Protein AF-C9JGM0-F1 (afdb_monomer)

Mean predicted aligned error: 10.34 Å

Organism: Homo sapiens (NCBI:txid9606)

Foldseek 3Di:
DDDDDDDPDPPPVPPPPPPPDDDDPQFDWFWKDFPPDDDIFIWTARPDQGFTQTLCVQPVVADRFLVSLVVVPPVNVVSSVVSVVVPDDGHHPVRIDTDDSGNDDPDDDDDALPDVVSCVVVVHDRD

Radius of gyration: 22.27 Å; Cα contacts (8 Å, |Δi|>4): 145; chains: 1; bounding box: 82×29×50 Å

Solvent-accessible surface area (backbone atoms only — not comparable to full-atom values): 8202 Å² total; per-residue (Å²): 134,87,87,84,88,89,89,82,80,79,81,73,83,73,66,70,81,72,68,87,75,71,78,60,91,69,67,41,80,41,26,31,37,34,93,93,48,89,62,60,37,37,26,35,35,61,54,94,88,36,28,32,36,52,45,42,77,77,38,73,86,54,59,62,45,53,64,63,36,57,74,54,40,67,68,48,50,51,50,52,53,51,50,64,74,64,70,57,80,58,45,54,51,91,59,46,47,78,49,62,68,60,86,77,70,91,77,86,88,81,83,77,72,84,42,71,65,56,17,58,75,70,73,44,82,78,132

Sequence (127 aa):
MLVSGRRRLLTVLLQAQKWPFQPSRDMRLVQFRAPHLVGPHLGLETGNGGGVINLNAFDPTLPKTMTQFLEQGEATLSVARRALAAQLPVLPRSEVTFLAPVTRPDKVVCVGMNYVDHCKEQNVPVP

pLDDT: mean 83.81, std 18.61, range [36.66, 97.38]

Structure (mmCIF, N/CA/C/O backbone):
data_AF-C9JGM0-F1
#
_entry.id   AF-C9JGM0-F1
#
loop_
_atom_site.group_PDB
_atom_site.id
_atom_site.type_symbol
_atom_site.label_atom_id
_atom_site.label_alt_id
_atom_site.label_comp_id
_atom_site.label_asym_id
_atom_site.label_entity_id
_atom_site.label_seq_id
_atom_site.pdbx_PDB_ins_code
_atom_site.Cartn_x
_atom_site.Cartn_y
_atom_site.Cartn_z
_atom_site.occupancy
_atom_site.B_iso_or_equiv
_atom_site.auth_seq_id
_atom_site.auth_comp_id
_atom_site.auth_asym_id
_atom_site.auth_atom_id
_atom_site.pdbx_PDB_model_num
ATOM 1 N N . MET A 1 1 ? 66.518 12.379 -0.797 1.00 36.84 1 MET A N 1
ATOM 2 C CA . MET A 1 1 ? 65.502 13.435 -0.590 1.00 36.84 1 MET A CA 1
ATOM 3 C C . MET A 1 1 ? 64.434 13.243 -1.666 1.00 36.84 1 MET A C 1
ATOM 5 O O . MET A 1 1 ? 64.735 13.442 -2.829 1.00 36.84 1 MET A O 1
ATOM 9 N N . LEU A 1 2 ? 63.393 12.446 -1.397 1.00 41.28 2 LEU A N 1
ATOM 10 C CA . LEU A 1 2 ? 62.046 12.905 -0.998 1.00 41.28 2 LEU A CA 1
ATOM 11 C C . LEU A 1 2 ? 61.466 13.937 -1.974 1.00 41.28 2 LEU A C 1
ATOM 13 O O . LEU A 1 2 ? 61.857 15.086 -1.876 1.00 41.28 2 LEU A O 1
ATOM 17 N N . VAL A 1 3 ? 60.529 13.527 -2.844 1.00 38.88 3 VAL A N 1
ATOM 18 C CA . VAL A 1 3 ? 59.109 13.943 -2.786 1.00 38.88 3 VAL A CA 1
ATOM 19 C C . VAL A 1 3 ? 58.258 12.873 -3.494 1.00 38.88 3 VAL A C 1
ATOM 21 O O . VAL A 1 3 ? 58.007 12.918 -4.694 1.00 38.88 3 VAL A O 1
ATOM 24 N N . SER A 1 4 ? 57.816 11.883 -2.719 1.00 49.75 4 SER A N 1
ATOM 25 C CA . SER A 1 4 ? 56.610 11.104 -3.004 1.00 49.75 4 SER A CA 1
ATOM 26 C C . SER A 1 4 ? 55.452 11.828 -2.328 1.00 49.75 4 SER A C 1
ATOM 28 O O . SER A 1 4 ? 55.548 12.147 -1.145 1.00 49.75 4 SER A O 1
ATOM 30 N N . GLY A 1 5 ? 54.369 12.094 -3.055 1.00 51.22 5 GLY A N 1
ATOM 31 C CA . GLY A 1 5 ? 53.124 12.550 -2.442 1.00 51.22 5 GLY A CA 1
ATOM 32 C C . GLY A 1 5 ? 52.427 13.655 -3.214 1.00 51.22 5 GLY A C 1
ATOM 33 O O . GLY A 1 5 ? 52.752 14.821 -3.040 1.00 51.22 5 GLY A O 1
ATOM 34 N N . ARG A 1 6 ? 51.433 13.267 -4.024 1.00 51.53 6 ARG A N 1
ATOM 35 C CA . ARG A 1 6 ? 50.158 13.987 -4.255 1.00 51.53 6 ARG A CA 1
ATOM 36 C C . ARG A 1 6 ? 49.337 13.295 -5.352 1.00 51.53 6 ARG A C 1
ATOM 38 O O . ARG A 1 6 ? 49.007 13.876 -6.373 1.00 51.53 6 ARG A O 1
ATOM 45 N N . ARG A 1 7 ? 48.990 12.022 -5.143 1.00 47.06 7 ARG A N 1
ATOM 46 C CA . ARG A 1 7 ? 47.902 11.347 -5.885 1.00 47.06 7 ARG A CA 1
ATOM 47 C C . ARG A 1 7 ? 47.087 10.435 -4.959 1.00 47.06 7 ARG A C 1
ATOM 49 O O . ARG A 1 7 ? 46.824 9.285 -5.275 1.00 47.06 7 ARG A O 1
ATOM 56 N N . ARG A 1 8 ? 46.735 10.935 -3.770 1.00 48.09 8 ARG A N 1
ATOM 57 C CA . ARG A 1 8 ? 45.857 10.247 -2.800 1.00 48.09 8 ARG A CA 1
ATOM 58 C C . ARG A 1 8 ? 44.811 11.190 -2.192 1.00 48.09 8 ARG A C 1
ATOM 60 O O . ARG A 1 8 ? 44.553 11.131 -1.000 1.00 48.09 8 ARG A O 1
ATOM 67 N N . LEU A 1 9 ? 44.242 12.100 -2.984 1.00 44.62 9 LEU A N 1
ATOM 68 C CA . LEU A 1 9 ? 43.214 13.030 -2.483 1.00 44.62 9 LEU A CA 1
ATOM 69 C C . LEU A 1 9 ? 41.911 13.054 -3.292 1.00 44.62 9 LEU A C 1
ATOM 71 O O . LEU A 1 9 ? 40.993 13.760 -2.906 1.00 44.62 9 LEU A O 1
ATOM 75 N N . LEU A 1 10 ? 41.775 12.248 -4.352 1.00 37.34 10 LEU A N 1
ATOM 76 C CA . LEU A 1 10 ? 40.528 12.173 -5.132 1.00 37.34 10 LEU A CA 1
ATOM 77 C C . LEU A 1 10 ? 39.781 10.836 -5.036 1.00 37.34 10 LEU A C 1
ATOM 79 O O . LEU A 1 10 ? 38.705 10.699 -5.604 1.00 37.34 10 LEU A O 1
ATOM 83 N N . THR A 1 11 ? 40.282 9.870 -4.266 1.00 36.66 11 THR A N 1
ATOM 84 C CA . THR A 1 11 ? 39.627 8.558 -4.086 1.00 36.66 11 THR A CA 1
ATOM 85 C C . THR A 1 11 ? 38.730 8.499 -2.837 1.00 36.66 11 THR A C 1
ATOM 87 O O . THR A 1 11 ? 38.395 7.416 -2.373 1.00 36.66 11 THR A O 1
ATOM 90 N N . VAL A 1 12 ? 38.363 9.647 -2.253 1.00 39.50 12 VAL A N 1
ATOM 91 C CA . VAL A 1 12 ? 37.550 9.714 -1.015 1.00 39.50 12 VAL A CA 1
ATOM 92 C C . VAL A 1 12 ? 36.087 10.100 -1.291 1.00 39.50 12 VAL A C 1
ATOM 94 O O . VAL A 1 12 ? 35.225 9.858 -0.457 1.00 39.50 12 VAL A O 1
ATOM 97 N N . LEU A 1 13 ? 35.759 10.606 -2.484 1.00 41.47 13 LEU A N 1
ATOM 98 C CA . LEU A 1 13 ? 34.404 11.083 -2.822 1.00 41.47 13 LEU A CA 1
ATOM 99 C C . LEU A 1 13 ? 33.523 10.075 -3.583 1.00 41.47 13 LEU A C 1
ATOM 101 O O . LEU A 1 13 ? 32.381 10.383 -3.898 1.00 41.47 13 LEU A O 1
ATOM 105 N N . LEU A 1 14 ? 34.025 8.867 -3.850 1.00 43.81 14 LEU A N 1
ATOM 106 C CA . LEU A 1 14 ? 33.286 7.789 -4.528 1.00 43.81 14 LEU A CA 1
ATOM 107 C C . LEU A 1 14 ? 33.179 6.518 -3.676 1.00 43.81 14 LEU A C 1
ATOM 109 O O . LEU A 1 14 ? 32.885 5.439 -4.189 1.00 43.81 14 LEU A O 1
ATOM 113 N N . GLN A 1 15 ? 33.387 6.623 -2.360 1.00 47.59 15 GLN A N 1
ATOM 114 C CA . GLN A 1 15 ? 32.816 5.623 -1.467 1.00 47.59 15 GLN A CA 1
ATOM 115 C C . GLN A 1 15 ? 31.310 5.812 -1.532 1.00 47.59 15 GLN A C 1
ATOM 117 O O . GLN A 1 15 ? 30.772 6.743 -0.937 1.00 47.59 15 GLN A O 1
ATOM 122 N N . ALA A 1 16 ? 30.679 4.959 -2.344 1.00 51.59 16 ALA A N 1
ATOM 123 C CA . ALA A 1 16 ? 29.247 4.760 -2.423 1.00 51.59 16 ALA A CA 1
ATOM 124 C C . ALA A 1 16 ? 28.626 5.101 -1.072 1.00 51.59 16 ALA A C 1
ATOM 126 O O . ALA A 1 16 ? 28.958 4.459 -0.069 1.00 51.59 16 ALA A O 1
ATOM 127 N N . GLN A 1 17 ? 27.780 6.134 -1.047 1.00 48.19 17 GLN A N 1
ATOM 128 C CA . GLN A 1 17 ? 26.852 6.342 0.050 1.00 48.19 17 GLN A CA 1
ATOM 129 C C . GLN A 1 17 ? 26.123 5.013 0.215 1.00 48.19 17 GLN A C 1
ATOM 131 O O . GLN A 1 17 ? 25.216 4.683 -0.546 1.00 48.19 17 GLN A O 1
ATOM 136 N N . LYS A 1 18 ? 26.590 4.189 1.155 1.00 48.84 18 LYS A N 1
ATOM 137 C CA . LYS A 1 18 ? 25.861 3.014 1.588 1.00 48.84 18 LYS A CA 1
ATOM 138 C C . LYS A 1 18 ? 24.601 3.603 2.175 1.00 48.84 18 LYS A C 1
ATOM 140 O O . LYS A 1 18 ? 24.655 4.202 3.247 1.00 48.84 18 LYS A O 1
ATOM 145 N N . TRP A 1 19 ? 23.507 3.525 1.425 1.00 48.09 19 TRP A N 1
ATOM 146 C CA . TRP A 1 19 ? 22.202 3.867 1.951 1.00 48.09 19 TRP A CA 1
ATOM 147 C C . TRP A 1 19 ? 22.051 3.053 3.242 1.00 48.09 19 TRP A C 1
ATOM 149 O O . TRP A 1 19 ? 22.088 1.823 3.174 1.00 48.09 19 TRP A O 1
ATOM 159 N N . PRO A 1 20 ? 21.911 3.688 4.418 1.00 54.25 20 PRO A N 1
ATOM 160 C CA . PRO A 1 20 ? 21.703 2.967 5.677 1.00 54.25 20 PRO A CA 1
ATOM 161 C C . PRO A 1 20 ? 20.348 2.239 5.698 1.00 54.25 20 PRO A C 1
ATOM 163 O O . PRO A 1 20 ? 20.007 1.551 6.654 1.00 54.25 20 PRO A O 1
ATOM 166 N N . PHE A 1 21 ? 19.562 2.393 4.634 1.00 54.00 21 PHE A N 1
ATOM 167 C CA . PHE A 1 21 ? 18.283 1.758 4.434 1.00 54.00 21 PHE A CA 1
ATOM 168 C C . PHE A 1 21 ? 18.468 0.313 3.958 1.00 54.00 21 PHE A C 1
ATOM 170 O O . PHE A 1 21 ? 18.484 0.024 2.763 1.00 54.00 21 PHE A O 1
ATOM 177 N N . GLN A 1 22 ? 18.585 -0.612 4.909 1.00 53.38 22 GLN A N 1
ATOM 178 C CA . GLN A 1 22 ? 18.169 -1.989 4.670 1.00 53.38 22 GLN A CA 1
ATOM 179 C C . GLN A 1 22 ? 16.664 -2.066 4.944 1.00 53.38 22 GLN A C 1
ATOM 181 O O . GLN A 1 22 ? 16.266 -1.992 6.109 1.00 53.38 22 GLN A O 1
ATOM 186 N N . PRO A 1 23 ? 15.802 -2.196 3.917 1.00 54.19 23 PRO A N 1
ATOM 187 C CA . PRO A 1 23 ? 14.409 -2.513 4.172 1.00 54.19 23 PRO A CA 1
ATOM 188 C C . PRO A 1 23 ? 14.371 -3.848 4.919 1.00 54.19 23 PRO A C 1
ATOM 190 O O . PRO A 1 23 ? 14.920 -4.849 4.448 1.00 54.19 23 PRO A O 1
ATOM 193 N N . SER A 1 24 ? 13.761 -3.859 6.106 1.00 60.19 24 SER A N 1
ATOM 194 C CA . SER A 1 24 ? 13.422 -5.114 6.771 1.00 60.19 24 SER A CA 1
ATOM 195 C C . SER A 1 24 ? 12.593 -5.930 5.782 1.00 60.19 24 SER A C 1
ATOM 197 O O . SER A 1 24 ? 11.577 -5.453 5.272 1.00 60.19 24 SER A O 1
ATOM 199 N N . ARG A 1 25 ? 13.032 -7.160 5.495 1.00 66.56 25 ARG A N 1
ATOM 200 C CA . ARG A 1 25 ? 12.272 -8.103 4.656 1.00 66.56 25 ARG A CA 1
ATOM 201 C C . ARG A 1 25 ? 10.920 -8.473 5.279 1.00 66.56 25 ARG A C 1
ATOM 203 O O . ARG A 1 25 ? 10.074 -9.044 4.594 1.00 66.56 25 ARG A O 1
ATOM 210 N N . ASP A 1 26 ? 10.721 -8.103 6.539 1.00 73.00 26 ASP A N 1
ATOM 211 C CA . ASP A 1 26 ? 9.541 -8.393 7.344 1.00 73.00 26 ASP A CA 1
ATOM 212 C C . ASP A 1 26 ? 8.491 -7.273 7.255 1.00 73.00 26 ASP A C 1
ATOM 214 O O . ASP A 1 26 ? 7.368 -7.442 7.724 1.00 73.00 26 ASP A O 1
ATOM 218 N N . MET A 1 27 ? 8.817 -6.133 6.628 1.00 84.25 27 MET A N 1
ATOM 219 C CA . MET A 1 27 ? 7.889 -5.014 6.452 1.00 84.25 27 MET A CA 1
ATOM 220 C C . MET A 1 27 ? 7.242 -5.017 5.070 1.00 84.25 27 MET A C 1
ATOM 222 O O . MET A 1 27 ? 7.861 -4.654 4.069 1.00 84.25 27 MET A O 1
ATOM 226 N N . ARG A 1 28 ? 5.949 -5.343 5.028 1.00 91.50 28 ARG A N 1
ATOM 227 C CA . ARG A 1 28 ? 5.131 -5.292 3.811 1.00 91.50 28 ARG A CA 1
ATOM 228 C C . ARG A 1 28 ? 4.003 -4.291 3.958 1.00 91.50 28 ARG A C 1
ATOM 230 O O . ARG A 1 28 ? 2.981 -4.590 4.567 1.00 91.50 28 ARG A O 1
ATOM 237 N N . LEU A 1 29 ? 4.206 -3.100 3.405 1.00 94.75 29 LEU A N 1
ATOM 238 C CA . LEU A 1 29 ? 3.195 -2.047 3.389 1.00 94.75 29 LEU A CA 1
ATOM 239 C C . LEU A 1 29 ? 2.037 -2.434 2.472 1.00 94.75 29 LEU A C 1
ATOM 241 O O . LEU A 1 29 ? 2.240 -2.840 1.329 1.00 94.75 29 LEU A O 1
ATOM 245 N N . VAL A 1 30 ? 0.821 -2.266 2.976 1.00 95.75 30 VAL A N 1
ATOM 246 C CA . VAL A 1 30 ? -0.413 -2.564 2.252 1.00 95.75 30 VAL A CA 1
ATOM 247 C C . VAL A 1 30 ? -1.413 -1.427 2.409 1.00 95.75 30 VAL A C 1
ATOM 249 O O . VAL A 1 30 ? -1.399 -0.689 3.396 1.00 95.75 30 VAL A O 1
ATOM 252 N N . GLN A 1 31 ? -2.315 -1.313 1.439 1.00 96.69 31 GLN A N 1
ATOM 253 C CA . GLN A 1 31 ? -3.538 -0.533 1.566 1.00 96.69 31 GLN A CA 1
ATOM 254 C C . GLN A 1 31 ? -4.722 -1.501 1.547 1.00 96.69 31 GLN A C 1
ATOM 256 O O . GLN A 1 31 ? -4.744 -2.435 0.745 1.00 96.69 31 GLN A O 1
ATOM 261 N N . PHE A 1 32 ? -5.698 -1.310 2.430 1.00 96.56 32 PHE A N 1
ATOM 262 C CA . PHE A 1 32 ? -6.822 -2.234 2.563 1.00 96.56 32 PHE A CA 1
ATOM 263 C C . PHE A 1 32 ? -8.126 -1.529 2.947 1.00 96.56 32 PHE A C 1
ATOM 265 O O . PHE A 1 32 ? -8.141 -0.363 3.350 1.00 96.56 32 PHE A O 1
ATOM 272 N N . ARG A 1 33 ? -9.235 -2.256 2.815 1.00 96.94 33 ARG A N 1
ATOM 273 C CA . ARG A 1 33 ? -10.538 -1.949 3.422 1.00 96.94 33 ARG A CA 1
ATOM 274 C C . ARG A 1 33 ? -10.957 -3.111 4.313 1.00 96.94 33 ARG A C 1
ATOM 276 O O . ARG A 1 33 ? -10.602 -4.248 4.018 1.00 96.94 33 ARG A O 1
ATOM 283 N N . ALA A 1 34 ? -11.739 -2.830 5.347 1.00 96.25 34 ALA A N 1
ATOM 284 C CA . ALA A 1 34 ? -12.389 -3.844 6.172 1.00 96.25 34 ALA A CA 1
ATOM 285 C C . ALA A 1 34 ? -13.846 -3.428 6.438 1.00 96.25 34 ALA A C 1
ATOM 287 O O . ALA A 1 34 ? -14.107 -2.223 6.497 1.00 96.25 34 ALA A O 1
ATOM 288 N N . PRO A 1 35 ? -14.792 -4.370 6.615 1.00 95.31 35 PRO A N 1
ATOM 289 C CA . PRO A 1 35 ? -16.215 -4.054 6.795 1.00 95.31 35 PRO A CA 1
ATOM 290 C C . PRO A 1 35 ? -16.517 -3.085 7.947 1.00 95.31 35 PRO A C 1
ATOM 292 O O . PRO A 1 35 ? -17.447 -2.292 7.861 1.00 95.31 35 PRO A O 1
ATOM 295 N N . HIS A 1 36 ? -15.715 -3.130 9.012 1.00 92.81 36 HIS A N 1
ATOM 296 C CA . HIS A 1 36 ? -15.877 -2.315 10.219 1.00 92.81 36 HIS A CA 1
ATOM 297 C C . HIS A 1 36 ? -15.073 -1.001 10.191 1.00 92.81 36 HIS A C 1
ATOM 299 O O . HIS A 1 36 ? -15.020 -0.291 11.193 1.00 92.81 36 HIS A O 1
ATOM 305 N N . LEU A 1 37 ? -14.422 -0.670 9.068 1.00 94.06 37 LEU A N 1
ATOM 306 C CA . LEU A 1 37 ? -13.603 0.533 8.919 1.00 94.06 37 LEU A CA 1
ATOM 307 C C . LEU A 1 37 ? -14.144 1.433 7.809 1.00 94.06 37 LEU A C 1
ATOM 309 O O . LEU A 1 37 ? -14.472 0.986 6.710 1.00 94.06 37 LEU A O 1
ATOM 313 N N . VAL A 1 38 ? -14.175 2.738 8.073 1.00 93.94 38 VAL A N 1
ATOM 314 C CA . VAL A 1 38 ? -14.622 3.727 7.087 1.00 93.94 38 VAL A CA 1
ATOM 315 C C . VAL A 1 38 ? -13.467 4.101 6.161 1.00 93.94 38 VAL A C 1
ATOM 317 O O . VAL A 1 38 ? -12.500 4.739 6.573 1.00 93.94 38 VAL A O 1
ATOM 320 N N . GLY A 1 39 ? -13.591 3.739 4.885 1.00 93.25 39 GLY A N 1
ATOM 321 C CA . GLY A 1 39 ? -12.625 4.106 3.850 1.00 93.25 39 GLY A CA 1
ATOM 322 C C . GLY A 1 39 ? -11.321 3.293 3.877 1.00 93.25 39 GLY A C 1
ATOM 323 O O . GLY A 1 39 ? -11.186 2.321 4.626 1.00 93.25 39 GLY A O 1
ATOM 324 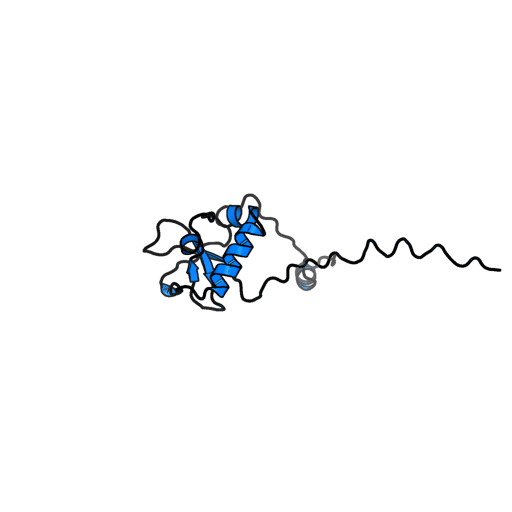N N . PRO A 1 40 ? -10.357 3.643 3.006 1.00 95.31 40 PRO A N 1
ATOM 325 C CA . PRO A 1 40 ? -9.092 2.930 2.918 1.00 95.31 40 PRO A CA 1
ATOM 326 C C . PRO A 1 40 ? -8.202 3.200 4.135 1.00 95.31 40 PRO A C 1
ATOM 328 O O . PRO A 1 40 ? -8.170 4.306 4.674 1.00 95.31 40 PRO A O 1
ATOM 331 N N . HIS A 1 41 ? -7.456 2.175 4.523 1.00 96.62 41 HIS A N 1
ATOM 332 C CA . HIS A 1 41 ? -6.500 2.201 5.621 1.00 96.62 41 HIS A CA 1
ATOM 333 C C . HIS A 1 41 ? -5.137 1.700 5.147 1.00 96.62 41 HIS A C 1
ATOM 335 O O . HIS A 1 41 ? -5.045 0.903 4.208 1.00 96.62 41 HIS A O 1
ATOM 341 N N . LEU A 1 42 ? -4.081 2.180 5.797 1.00 97.38 42 LEU A N 1
ATOM 342 C CA . LEU A 1 42 ? -2.720 1.691 5.625 1.00 97.38 42 LEU A CA 1
ATOM 343 C C . LEU A 1 42 ? -2.430 0.607 6.656 1.00 97.38 42 LEU A C 1
ATOM 345 O O . LEU A 1 42 ? -2.882 0.679 7.802 1.00 97.38 42 LEU A O 1
ATOM 349 N N . GLY A 1 43 ? -1.662 -0.396 6.254 1.00 96.00 43 GLY A N 1
ATOM 350 C CA . GLY A 1 43 ? -1.335 -1.518 7.114 1.00 96.00 43 GLY A CA 1
ATOM 351 C C . GLY A 1 43 ? 0.014 -2.150 6.819 1.00 96.00 43 GLY A C 1
ATOM 352 O O . GLY A 1 43 ? 0.688 -1.799 5.848 1.00 96.00 43 GLY A O 1
ATOM 353 N N . LEU A 1 44 ? 0.375 -3.110 7.666 1.00 95.06 44 LEU A N 1
ATOM 354 C CA . LEU A 1 44 ? 1.495 -4.021 7.451 1.00 95.06 44 LEU A CA 1
ATOM 355 C C . LEU A 1 44 ? 0.996 -5.461 7.401 1.00 95.06 44 LEU A C 1
ATOM 357 O O . LEU A 1 44 ? 0.306 -5.895 8.320 1.00 95.06 44 LEU A O 1
ATOM 361 N N . GLU A 1 45 ? 1.360 -6.198 6.356 1.00 93.31 45 GLU A N 1
ATOM 362 C CA . GL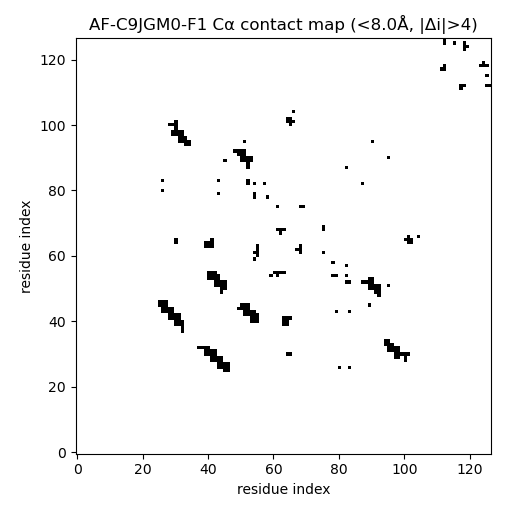U A 1 45 ? 1.116 -7.641 6.283 1.00 93.31 45 GLU A CA 1
ATOM 363 C C . GLU A 1 45 ? 2.134 -8.392 7.158 1.00 93.31 45 GLU A C 1
ATOM 365 O O . GLU A 1 45 ? 3.345 -8.201 7.014 1.00 93.31 45 GLU A O 1
ATOM 370 N N . THR A 1 46 ? 1.658 -9.266 8.051 1.00 87.06 46 THR A N 1
ATOM 371 C CA . THR A 1 46 ? 2.512 -10.083 8.928 1.00 87.06 46 THR A CA 1
ATOM 372 C C . THR A 1 46 ? 3.035 -11.326 8.199 1.00 87.06 46 THR A C 1
ATOM 374 O O . THR A 1 46 ? 2.638 -12.456 8.464 1.00 87.06 46 THR A O 1
ATOM 377 N N . GLY A 1 47 ? 3.947 -11.117 7.248 1.00 81.88 47 GLY A N 1
ATOM 378 C CA . GLY A 1 47 ? 4.554 -12.193 6.457 1.00 81.88 47 GLY A CA 1
ATOM 379 C C . GLY A 1 47 ? 3.642 -12.762 5.359 1.00 81.88 47 GLY A C 1
ATOM 380 O O . GLY A 1 47 ? 2.515 -12.325 5.153 1.00 81.88 47 GLY A O 1
ATOM 381 N N . ASN A 1 48 ? 4.144 -13.746 4.607 1.00 81.19 48 ASN A N 1
ATOM 382 C CA . ASN A 1 48 ? 3.415 -14.337 3.478 1.00 81.19 48 ASN A CA 1
ATOM 383 C C . ASN A 1 48 ? 2.080 -14.951 3.923 1.00 81.19 48 ASN A C 1
ATOM 385 O O . ASN A 1 48 ? 2.070 -15.952 4.633 1.00 81.19 48 ASN A O 1
ATOM 389 N N . GLY A 1 49 ? 0.963 -14.385 3.457 1.00 82.56 49 GLY A N 1
ATOM 390 C CA . GLY A 1 49 ? -0.371 -14.900 3.777 1.00 82.56 49 GLY A CA 1
ATOM 391 C C . GLY A 1 49 ? -0.830 -14.609 5.208 1.00 82.56 49 GLY A C 1
ATOM 392 O O . GLY A 1 49 ? -1.880 -15.107 5.609 1.00 82.56 49 GLY A O 1
ATOM 393 N N . GLY A 1 50 ? -0.080 -13.794 5.956 1.00 89.00 50 GLY A N 1
ATOM 394 C CA . GLY A 1 50 ? -0.467 -13.329 7.279 1.00 89.00 50 GLY A CA 1
ATOM 395 C C . GLY A 1 50 ? -1.641 -12.353 7.253 1.00 89.00 50 GLY A C 1
ATOM 396 O O . GLY A 1 50 ? -2.181 -11.992 6.198 1.00 89.00 50 GLY A O 1
ATOM 397 N N . GLY A 1 51 ? -2.038 -11.934 8.451 1.00 94.12 51 GLY A N 1
ATOM 398 C CA . GLY A 1 51 ? -3.026 -10.878 8.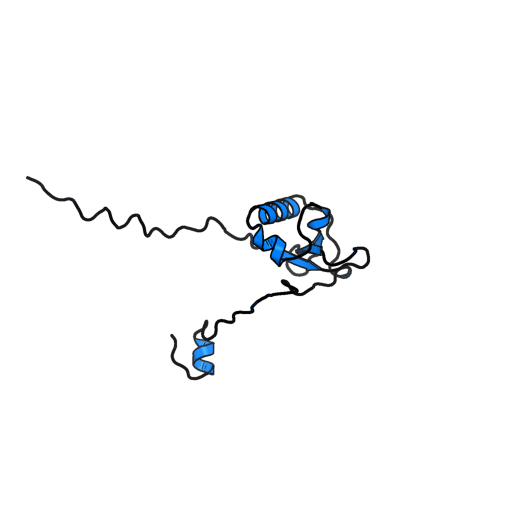629 1.00 94.12 51 GLY A CA 1
ATOM 399 C C . GLY A 1 51 ? -2.409 -9.484 8.493 1.00 94.12 51 GLY A C 1
ATOM 400 O O . GLY A 1 51 ? -1.274 -9.326 8.042 1.00 94.12 51 GLY A O 1
ATOM 401 N N . VAL A 1 52 ? -3.171 -8.458 8.869 1.00 96.06 52 VAL A N 1
ATOM 402 C CA . VAL A 1 52 ? -2.780 -7.056 8.692 1.00 96.06 52 VAL A CA 1
ATOM 403 C C . VAL A 1 52 ? -2.799 -6.285 10.009 1.00 96.06 52 VAL A C 1
ATOM 405 O O . VAL A 1 52 ? -3.815 -6.228 10.697 1.00 96.06 52 VAL A O 1
ATOM 408 N N . ILE A 1 53 ? -1.689 -5.625 10.333 1.00 95.75 53 ILE A N 1
ATOM 409 C CA . ILE A 1 53 ? -1.627 -4.604 11.386 1.00 95.75 53 ILE A CA 1
ATOM 410 C C . ILE A 1 53 ? -2.172 -3.296 10.805 1.00 95.75 53 ILE A C 1
ATOM 412 O O . ILE A 1 53 ? -1.642 -2.802 9.811 1.00 95.75 53 ILE A O 1
ATOM 416 N N . ASN A 1 54 ? -3.207 -2.715 11.416 1.00 96.00 54 ASN A N 1
ATOM 417 C CA . ASN A 1 54 ? -3.782 -1.436 10.984 1.00 96.00 54 ASN A CA 1
ATOM 418 C C . ASN A 1 54 ? -2.942 -0.255 11.500 1.00 96.00 54 ASN A C 1
ATOM 420 O O . ASN A 1 54 ? -3.021 0.110 12.675 1.00 96.00 54 ASN A O 1
ATOM 424 N N . LEU A 1 55 ? -2.167 0.376 10.614 1.00 96.62 55 LEU A N 1
ATOM 425 C CA . LEU A 1 55 ? -1.281 1.482 10.981 1.00 96.62 55 LEU A CA 1
ATOM 426 C C . LEU A 1 55 ? -2.053 2.724 11.420 1.00 96.62 55 LEU A C 1
ATOM 428 O O . LEU A 1 55 ? -1.628 3.395 12.352 1.00 96.62 55 LEU A O 1
ATOM 432 N N . ASN A 1 56 ? -3.197 3.025 10.802 1.00 96.31 56 ASN A N 1
ATOM 433 C CA . ASN A 1 56 ? -3.970 4.203 11.199 1.00 96.31 56 ASN A CA 1
ATOM 434 C C . ASN A 1 56 ? -4.735 4.007 12.518 1.00 96.31 56 ASN A C 1
ATOM 436 O O . ASN A 1 56 ? -5.181 4.991 13.096 1.00 96.31 56 ASN A O 1
ATOM 440 N N . ALA A 1 57 ? -4.932 2.764 12.971 1.00 95.12 57 ALA A N 1
ATOM 441 C CA . ALA A 1 57 ? -5.421 2.498 14.324 1.00 95.12 57 ALA A CA 1
ATOM 442 C C . ALA A 1 57 ? -4.294 2.633 15.359 1.00 95.12 57 ALA A C 1
ATOM 444 O O . ALA A 1 57 ? -4.536 3.117 16.459 1.00 95.12 57 ALA A O 1
ATOM 445 N N . PHE A 1 58 ? -3.068 2.238 14.995 1.00 95.56 58 PHE A N 1
ATOM 446 C CA . PHE A 1 58 ? -1.884 2.427 15.835 1.00 95.56 58 PHE A CA 1
ATOM 447 C C . PHE A 1 58 ? -1.519 3.904 16.011 1.00 95.56 58 PHE A C 1
ATOM 449 O O . PHE A 1 58 ? -1.191 4.333 17.113 1.00 95.56 58 PHE A O 1
ATOM 456 N N . ASP A 1 59 ? -1.580 4.674 14.926 1.00 96.25 59 ASP A N 1
ATOM 457 C CA . ASP A 1 59 ? -1.299 6.103 14.924 1.00 96.25 59 ASP A CA 1
ATOM 458 C C . ASP A 1 59 ? -2.307 6.836 14.016 1.00 96.25 59 ASP A C 1
ATOM 460 O O . ASP A 1 59 ? -2.158 6.856 12.786 1.00 96.25 59 ASP A O 1
ATOM 464 N N . PRO A 1 60 ? -3.357 7.441 14.607 1.00 95.12 60 PRO A N 1
ATOM 465 C CA . PRO A 1 60 ? -4.393 8.155 13.863 1.00 95.12 60 PRO A CA 1
ATOM 466 C C . PRO A 1 60 ? -3.901 9.395 13.111 1.00 95.12 60 PRO A C 1
ATOM 468 O O . PRO A 1 60 ? -4.631 9.900 12.259 1.00 95.12 60 PRO A O 1
ATOM 471 N N . THR A 1 61 ? -2.691 9.888 13.405 1.00 95.38 61 THR A N 1
ATOM 472 C CA . THR A 1 61 ? -2.107 11.047 12.711 1.00 95.38 61 THR A CA 1
ATOM 473 C C . THR A 1 61 ? -1.547 10.685 11.336 1.00 95.38 61 THR A C 1
ATOM 475 O O . THR A 1 61 ? -1.324 11.569 10.507 1.00 95.38 61 THR A O 1
ATOM 478 N N . LEU A 1 62 ? -1.355 9.388 11.062 1.00 96.50 62 LEU A N 1
ATOM 479 C CA . LEU A 1 62 ? -0.849 8.926 9.778 1.00 96.50 62 LEU A CA 1
ATOM 480 C C . LEU A 1 62 ? -1.821 9.232 8.630 1.00 96.50 62 LEU A C 1
ATOM 482 O O . LEU A 1 62 ? -3.040 9.077 8.782 1.00 96.50 62 LEU A O 1
ATOM 486 N N . PRO A 1 63 ? -1.294 9.539 7.431 1.00 95.19 63 PRO A N 1
ATOM 487 C CA . PRO A 1 63 ? -2.108 9.673 6.233 1.00 95.19 63 PRO A CA 1
ATOM 488 C C . PRO A 1 63 ? -2.942 8.423 5.925 1.00 95.19 63 PRO A C 1
ATOM 490 O O . PRO A 1 63 ? -2.592 7.298 6.286 1.00 95.19 63 PRO A O 1
ATOM 493 N N . LYS A 1 64 ? -4.042 8.611 5.191 1.00 91.81 64 LYS A N 1
ATOM 494 C CA . LYS A 1 64 ? -4.934 7.520 4.747 1.00 91.81 64 LYS A CA 1
ATOM 495 C C . LYS A 1 64 ? -4.598 6.988 3.346 1.00 91.81 64 LYS A C 1
ATOM 497 O O . LYS A 1 64 ? -5.213 6.027 2.880 1.00 91.81 64 LYS A O 1
ATOM 502 N N . THR A 1 65 ? -3.638 7.609 2.658 1.00 95.00 65 THR A N 1
ATOM 503 C CA . THR A 1 65 ? -3.214 7.226 1.303 1.00 95.00 65 THR A CA 1
ATOM 504 C C . THR A 1 65 ? -1.735 6.861 1.274 1.00 95.00 65 THR A C 1
ATOM 506 O O . THR A 1 65 ? -0.932 7.452 1.995 1.00 95.00 65 THR A O 1
ATOM 509 N N . MET A 1 66 ? -1.370 5.891 0.429 1.00 96.50 66 MET A N 1
ATOM 510 C CA . MET A 1 66 ? 0.020 5.440 0.328 1.00 96.50 66 MET A CA 1
ATOM 511 C C . MET A 1 66 ? 0.936 6.538 -0.218 1.00 96.50 66 MET A C 1
ATOM 513 O O . MET A 1 66 ? 2.046 6.693 0.271 1.00 96.50 66 MET A O 1
ATOM 517 N N . THR A 1 67 ? 0.467 7.343 -1.177 1.00 95.88 67 THR A N 1
ATOM 518 C CA . THR A 1 67 ? 1.247 8.462 -1.727 1.00 95.88 67 THR A CA 1
ATOM 519 C C . THR A 1 67 ? 1.661 9.441 -0.627 1.00 95.88 67 THR A C 1
ATOM 521 O O . THR A 1 67 ? 2.852 9.641 -0.421 1.00 95.88 67 THR A O 1
ATOM 524 N N . GLN A 1 68 ? 0.704 9.949 0.159 1.00 95.75 68 GLN A N 1
ATOM 525 C CA . GLN A 1 68 ? 0.991 10.869 1.269 1.00 95.75 68 GLN A CA 1
ATOM 526 C C . GLN A 1 68 ? 1.873 10.232 2.348 1.00 95.75 68 GLN A C 1
ATOM 528 O O . GLN A 1 68 ? 2.713 10.898 2.945 1.00 95.75 68 GLN A O 1
ATOM 533 N N . PHE A 1 69 ? 1.684 8.938 2.617 1.00 97.06 69 PHE A N 1
ATOM 534 C CA . PHE A 1 69 ? 2.531 8.209 3.556 1.00 97.06 69 PHE A CA 1
ATOM 535 C C . PHE A 1 69 ? 3.986 8.161 3.078 1.00 97.06 69 PHE A C 1
ATOM 537 O O . PHE A 1 69 ? 4.888 8.427 3.868 1.00 97.06 69 PHE A O 1
ATOM 544 N N . LEU A 1 70 ? 4.216 7.847 1.800 1.00 95.56 70 LEU A N 1
ATOM 545 C CA . LEU A 1 70 ? 5.554 7.758 1.211 1.00 95.56 70 LEU A CA 1
ATOM 546 C C . LEU A 1 70 ? 6.223 9.133 1.069 1.00 95.56 70 LEU A C 1
ATOM 548 O O . LEU A 1 70 ? 7.426 9.236 1.295 1.00 95.56 70 LEU A O 1
ATOM 552 N N . GLU A 1 71 ? 5.461 10.186 0.763 1.00 95.75 71 GLU A N 1
ATOM 553 C CA . GLU A 1 71 ? 5.951 11.574 0.692 1.00 95.75 71 GLU A CA 1
ATOM 554 C C . GLU A 1 71 ? 6.562 12.058 2.015 1.00 95.75 71 GLU A C 1
ATOM 556 O O . GLU A 1 71 ? 7.514 12.835 2.012 1.00 95.75 71 GLU A O 1
ATOM 561 N N . GLN A 1 72 ? 6.054 11.572 3.152 1.00 96.50 72 GLN A N 1
ATOM 562 C CA . GLN A 1 72 ? 6.586 11.893 4.482 1.00 96.50 72 GLN A CA 1
ATOM 563 C C . GLN A 1 72 ? 7.844 11.083 4.853 1.00 96.50 72 GLN A C 1
ATOM 565 O O . GLN A 1 72 ? 8.503 11.378 5.854 1.00 96.50 72 GLN A O 1
ATOM 570 N N . GLY A 1 73 ? 8.201 10.076 4.050 1.00 95.19 73 GLY A N 1
ATOM 571 C CA . GLY A 1 73 ? 9.458 9.341 4.143 1.00 95.19 73 GLY A CA 1
ATOM 572 C C . GLY A 1 73 ? 9.709 8.690 5.505 1.00 95.19 73 GLY A C 1
ATOM 573 O O . GLY A 1 73 ? 8.921 7.891 6.007 1.00 95.19 73 GLY A O 1
ATOM 574 N N . GLU A 1 74 ? 10.857 8.995 6.106 1.00 94.19 74 GLU A N 1
ATOM 575 C CA . GLU A 1 74 ? 11.330 8.302 7.308 1.00 94.19 74 GLU A CA 1
ATOM 576 C C . GLU A 1 74 ? 10.426 8.518 8.534 1.00 94.19 74 GLU A C 1
ATOM 578 O O . GLU A 1 74 ? 10.307 7.622 9.373 1.00 94.19 74 GLU A O 1
ATOM 583 N N . ALA A 1 75 ? 9.729 9.656 8.617 1.00 95.25 75 ALA A N 1
ATOM 584 C CA . ALA A 1 75 ? 8.819 9.946 9.723 1.00 95.25 75 ALA A CA 1
ATOM 585 C C . ALA A 1 75 ? 7.710 8.883 9.831 1.00 95.25 75 ALA A C 1
ATOM 587 O O . ALA A 1 75 ? 7.525 8.281 10.891 1.00 95.25 75 ALA A O 1
ATOM 588 N N . THR A 1 76 ? 7.037 8.575 8.723 1.00 96.19 76 THR A N 1
ATOM 589 C CA . THR A 1 76 ? 5.955 7.580 8.662 1.00 96.19 76 THR A CA 1
ATOM 590 C C . THR A 1 76 ? 6.481 6.146 8.670 1.00 96.19 76 THR A C 1
ATOM 592 O O . THR A 1 76 ? 5.899 5.274 9.322 1.00 96.19 76 THR A O 1
ATOM 595 N N . LEU A 1 77 ? 7.627 5.889 8.031 1.00 94.94 77 LEU A N 1
ATOM 596 C CA . LEU A 1 77 ? 8.274 4.573 8.061 1.00 94.94 77 LEU A CA 1
ATOM 597 C C . LEU A 1 77 ? 8.718 4.172 9.476 1.00 94.94 77 LEU A C 1
ATOM 599 O O . LEU A 1 77 ? 8.627 2.994 9.837 1.00 94.94 77 LEU A O 1
ATOM 603 N N . SER A 1 78 ? 9.144 5.133 10.303 1.00 94.50 78 SER A N 1
ATOM 604 C CA . SER A 1 78 ? 9.483 4.876 11.707 1.00 94.50 78 SER A CA 1
ATOM 605 C C . SER A 1 78 ? 8.264 4.411 12.512 1.00 94.50 78 SER A C 1
ATOM 607 O O . SER A 1 78 ? 8.377 3.507 13.342 1.00 94.50 78 SER A O 1
ATOM 609 N N . VAL A 1 79 ? 7.079 4.963 12.224 1.00 95.00 79 VAL A N 1
ATOM 610 C CA . VAL A 1 79 ? 5.816 4.559 12.854 1.00 95.00 79 VAL A CA 1
ATOM 611 C C . VAL A 1 79 ? 5.461 3.131 12.464 1.00 95.00 79 VAL A C 1
ATOM 613 O O . VAL A 1 79 ? 5.139 2.324 13.333 1.00 95.00 79 VAL A O 1
ATOM 616 N N . ALA A 1 80 ? 5.604 2.786 11.184 1.00 93.69 80 ALA A N 1
ATOM 617 C CA . ALA A 1 80 ? 5.375 1.428 10.707 1.00 93.69 80 ALA A CA 1
ATOM 618 C C . ALA A 1 80 ? 6.311 0.410 11.389 1.00 93.69 80 ALA A C 1
ATOM 620 O O . ALA A 1 80 ? 5.852 -0.635 11.848 1.00 93.69 80 ALA A O 1
ATOM 621 N N . ARG A 1 81 ? 7.603 0.731 11.553 1.00 92.19 81 ARG A N 1
ATOM 622 C CA . ARG A 1 81 ? 8.542 -0.120 12.312 1.00 92.19 81 ARG A CA 1
ATOM 623 C C . ARG A 1 81 ? 8.117 -0.313 13.766 1.00 92.19 81 ARG A C 1
ATOM 625 O O . ARG A 1 81 ? 8.151 -1.436 14.264 1.00 92.19 81 ARG A O 1
ATOM 632 N N . ARG A 1 82 ? 7.691 0.760 14.441 1.00 93.31 82 ARG A N 1
ATOM 633 C CA . ARG A 1 82 ? 7.184 0.679 15.822 1.00 93.31 82 ARG A CA 1
ATOM 634 C C . ARG A 1 82 ? 5.927 -0.185 15.912 1.00 93.31 82 ARG A C 1
ATOM 636 O O . ARG A 1 82 ? 5.833 -0.997 16.825 1.00 93.31 82 ARG A O 1
ATOM 643 N N . ALA A 1 83 ? 5.004 -0.054 14.960 1.00 92.94 83 ALA A N 1
ATOM 644 C CA . ALA A 1 83 ? 3.788 -0.863 14.909 1.00 92.94 83 ALA A CA 1
ATOM 645 C C . ALA A 1 83 ? 4.101 -2.358 14.755 1.00 92.94 83 ALA A C 1
ATOM 647 O O . ALA A 1 83 ? 3.501 -3.186 15.437 1.00 92.94 83 ALA A O 1
ATOM 648 N N . LEU A 1 84 ? 5.072 -2.699 13.899 1.00 89.31 84 LEU A N 1
ATOM 649 C CA . LEU A 1 84 ? 5.522 -4.078 13.711 1.00 89.31 84 LEU A CA 1
ATOM 650 C C . LEU A 1 84 ? 6.130 -4.661 14.996 1.00 89.31 84 LEU A C 1
ATOM 652 O O . LEU A 1 84 ? 5.812 -5.786 15.372 1.00 89.31 84 LEU A O 1
ATOM 656 N N . ALA A 1 85 ? 6.969 -3.887 15.690 1.00 90.31 85 ALA A N 1
ATOM 657 C CA . ALA A 1 85 ? 7.598 -4.311 16.941 1.00 90.31 85 ALA A CA 1
ATOM 658 C C . ALA A 1 85 ? 6.602 -4.447 18.108 1.00 90.31 85 ALA A C 1
ATOM 660 O O . ALA A 1 85 ? 6.823 -5.251 19.009 1.00 90.31 85 ALA A O 1
ATOM 661 N N . ALA A 1 86 ? 5.505 -3.685 18.090 1.00 89.75 86 ALA A N 1
ATOM 662 C CA . ALA A 1 86 ? 4.507 -3.664 19.157 1.00 89.75 86 ALA A CA 1
ATOM 663 C C . ALA A 1 86 ? 3.579 -4.896 19.191 1.00 89.75 86 ALA A C 1
ATOM 665 O O . ALA A 1 86 ? 2.759 -4.986 20.101 1.00 89.75 86 ALA A O 1
ATOM 666 N N . GLN A 1 87 ? 3.685 -5.825 18.226 1.00 75.44 87 GLN A N 1
ATOM 667 C CA . GLN A 1 87 ? 2.876 -7.058 18.159 1.00 75.44 87 GLN A CA 1
ATOM 668 C C . GLN A 1 87 ? 1.366 -6.811 18.337 1.00 75.44 87 GLN A C 1
ATOM 670 O O . GLN A 1 87 ? 0.666 -7.538 19.040 1.00 75.44 87 GLN A O 1
ATOM 675 N N . LEU A 1 88 ? 0.871 -5.744 17.711 1.00 79.25 88 LEU A N 1
ATOM 676 C CA . LEU A 1 88 ? -0.519 -5.308 17.825 1.00 79.25 88 LEU A CA 1
ATOM 677 C C . LEU A 1 88 ? -1.499 -6.384 17.337 1.00 79.25 88 LEU A C 1
ATOM 679 O O . LEU A 1 88 ? -1.125 -7.215 16.505 1.00 79.25 88 LEU A O 1
ATOM 683 N N . PRO A 1 89 ? -2.773 -6.326 17.774 1.00 79.62 89 PRO A N 1
ATOM 684 C CA . PRO A 1 89 ? -3.824 -7.157 17.211 1.00 79.62 89 PRO A CA 1
ATOM 685 C C . PRO A 1 89 ? -3.830 -7.083 15.684 1.00 79.62 89 PRO A C 1
ATOM 687 O O . PRO A 1 89 ? -3.825 -6.003 15.086 1.00 79.62 89 PRO A O 1
ATOM 690 N N . VAL A 1 90 ? -3.819 -8.258 15.066 1.00 91.88 90 VAL A N 1
ATOM 691 C CA . VAL A 1 90 ? -3.729 -8.418 13.621 1.00 91.88 90 VAL A CA 1
ATOM 692 C C . VAL A 1 90 ? -5.126 -8.710 13.090 1.00 91.88 90 VAL A C 1
ATOM 694 O O . VAL A 1 90 ? -5.763 -9.671 13.518 1.00 91.88 90 VAL A O 1
ATOM 697 N N . LEU A 1 91 ? -5.591 -7.902 12.138 1.00 95.31 91 LEU A N 1
ATOM 698 C CA . LEU A 1 91 ? -6.821 -8.188 11.410 1.00 95.31 91 LEU A CA 1
ATOM 699 C C . LEU A 1 91 ? -6.624 -9.464 10.582 1.00 95.31 91 LEU A C 1
ATOM 701 O O . LEU A 1 91 ? -5.647 -9.540 9.822 1.00 95.31 91 LEU A O 1
ATOM 705 N N . PRO A 1 92 ? -7.519 -10.462 10.686 1.00 95.50 92 PRO A N 1
ATOM 706 C CA . PRO A 1 92 ? -7.442 -11.650 9.854 1.00 95.50 92 PRO A CA 1
ATOM 707 C C . PRO A 1 92 ? -7.457 -11.282 8.373 1.00 95.50 92 PRO A C 1
ATOM 709 O O . PRO A 1 92 ? -8.201 -10.404 7.937 1.00 95.50 92 PRO A O 1
ATOM 712 N N . ARG A 1 93 ? -6.665 -11.997 7.568 1.00 94.75 93 ARG A N 1
ATOM 713 C CA . ARG A 1 93 ? -6.599 -11.767 6.119 1.00 94.75 93 ARG A CA 1
ATOM 714 C C . ARG A 1 93 ? -7.975 -11.856 5.448 1.00 94.75 93 ARG A C 1
ATOM 716 O O . ARG A 1 93 ? -8.246 -11.125 4.505 1.00 94.75 93 ARG A O 1
ATOM 723 N N . SER A 1 94 ? -8.840 -12.740 5.942 1.00 95.69 94 SER A N 1
ATOM 724 C CA . SER A 1 94 ? -10.210 -12.930 5.455 1.00 95.69 94 SER A CA 1
ATOM 725 C C 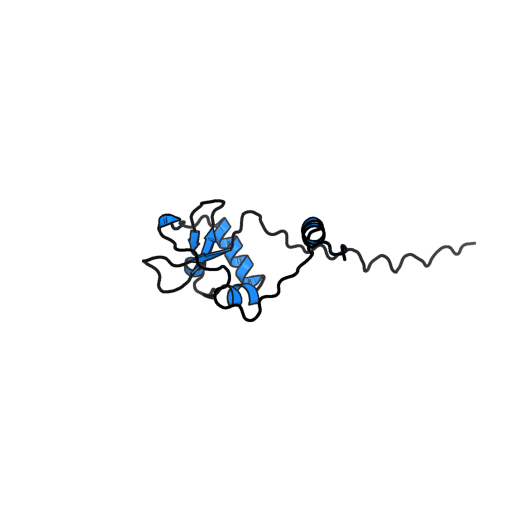. SER A 1 94 ? -11.130 -11.731 5.695 1.00 95.69 94 SER A C 1
ATOM 727 O O . SER A 1 94 ? -12.159 -11.624 5.038 1.00 95.69 94 SER A O 1
ATOM 729 N N . GLU A 1 95 ? -10.784 -10.836 6.621 1.00 96.12 95 GLU A N 1
ATOM 730 C CA . GLU A 1 95 ? -11.586 -9.654 6.961 1.00 96.12 95 GLU A CA 1
ATOM 731 C C . GLU A 1 95 ? -11.145 -8.395 6.211 1.00 96.12 95 GLU A C 1
ATOM 733 O O . GLU A 1 95 ? -11.786 -7.346 6.320 1.00 96.12 95 GLU A O 1
ATOM 738 N N . VAL A 1 96 ? -10.058 -8.483 5.442 1.00 96.88 96 VAL A N 1
ATOM 739 C CA . VAL A 1 96 ? -9.510 -7.356 4.695 1.00 96.88 96 VAL A CA 1
ATOM 740 C C . VAL A 1 96 ? -9.604 -7.595 3.195 1.00 96.88 96 VAL A C 1
ATOM 742 O O . VAL A 1 96 ? -9.330 -8.672 2.677 1.00 96.88 96 VAL A O 1
ATOM 745 N N . THR A 1 97 ? -9.964 -6.546 2.465 1.00 97.25 97 THR A N 1
ATOM 746 C CA . THR A 1 97 ? -9.821 -6.490 1.010 1.00 97.25 97 THR A CA 1
ATOM 747 C C . THR A 1 97 ? -8.629 -5.606 0.686 1.00 97.25 97 THR A C 1
ATOM 749 O O . THR A 1 97 ? -8.659 -4.403 0.963 1.00 97.25 97 THR A O 1
ATOM 752 N N . PHE A 1 98 ? -7.576 -6.189 0.113 1.00 96.38 98 PHE A N 1
ATOM 753 C CA . PHE A 1 98 ? -6.412 -5.428 -0.336 1.00 96.38 98 PHE A CA 1
ATOM 754 C C . PHE A 1 98 ? -6.768 -4.540 -1.526 1.00 96.38 98 PHE A C 1
ATOM 756 O O . PHE A 1 98 ? -7.494 -4.942 -2.435 1.00 96.38 98 PHE A O 1
ATOM 763 N N . LEU A 1 99 ? -6.238 -3.324 -1.508 1.00 96.88 99 LEU A N 1
ATOM 764 C CA . LEU A 1 99 ? -6.306 -2.384 -2.618 1.00 96.88 99 LEU A CA 1
ATOM 765 C C . LEU A 1 99 ? -4.979 -2.391 -3.382 1.00 96.88 99 LEU A C 1
ATOM 767 O O . LEU A 1 99 ? -3.977 -2.936 -2.916 1.00 96.88 99 LEU A O 1
ATOM 771 N N . ALA A 1 100 ? -4.959 -1.738 -4.546 1.00 95.75 100 ALA A N 1
ATOM 772 C CA . ALA A 1 100 ? -3.703 -1.425 -5.218 1.00 95.75 100 ALA A CA 1
ATOM 773 C C . ALA A 1 100 ? -2.759 -0.680 -4.246 1.00 95.75 100 ALA A C 1
ATOM 775 O O . ALA A 1 100 ? -3.239 0.196 -3.520 1.00 95.75 100 ALA A O 1
ATOM 776 N N . PRO A 1 101 ? -1.439 -0.970 -4.237 1.00 93.69 101 PRO A N 1
ATOM 777 C CA . PRO A 1 101 ? -0.495 -0.323 -3.320 1.00 93.69 101 PRO A CA 1
ATOM 778 C C . PRO A 1 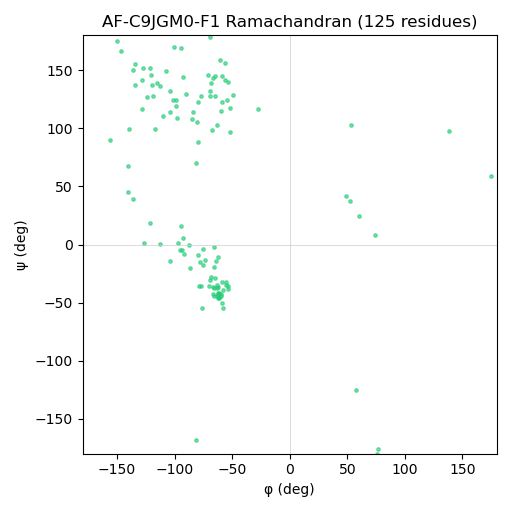101 ? -0.544 1.204 -3.392 1.00 93.69 101 PRO A C 1
ATOM 780 O O . PRO A 1 101 ? -0.427 1.876 -2.375 1.00 93.69 101 PRO A O 1
ATOM 783 N N . VAL A 1 102 ? -0.774 1.746 -4.590 1.00 94.81 102 VAL A N 1
ATOM 784 C CA . VAL A 1 102 ? -1.046 3.162 -4.836 1.00 94.81 102 VAL A CA 1
ATOM 785 C C . VAL A 1 102 ? -2.327 3.258 -5.665 1.00 94.81 102 VAL A C 1
ATOM 787 O O . VAL A 1 102 ? -2.385 2.766 -6.787 1.00 94.81 102 VAL A O 1
ATOM 790 N N . THR A 1 103 ? -3.370 3.878 -5.111 1.00 92.00 103 THR A N 1
ATOM 791 C CA . THR A 1 103 ? -4.723 3.912 -5.707 1.00 92.00 103 THR A CA 1
ATOM 792 C C . THR A 1 103 ? -4.949 5.046 -6.710 1.00 92.00 103 THR A C 1
ATOM 794 O O . THR A 1 103 ? -5.869 4.962 -7.519 1.00 92.00 103 THR A O 1
ATOM 797 N N . ARG A 1 104 ? -4.140 6.111 -6.667 1.00 91.00 104 ARG A N 1
ATOM 798 C CA . ARG A 1 104 ? -4.216 7.265 -7.582 1.00 91.00 104 ARG A CA 1
ATOM 799 C C . ARG A 1 104 ? -2.807 7.745 -7.963 1.00 91.00 104 ARG A C 1
ATOM 801 O O . ARG A 1 104 ? -2.398 8.809 -7.500 1.00 91.00 104 ARG A O 1
ATOM 808 N N . PRO A 1 105 ? -2.026 6.948 -8.714 1.00 92.31 105 PRO A N 1
ATOM 809 C CA . PRO A 1 105 ? -0.726 7.404 -9.193 1.00 92.31 105 PRO A CA 1
ATOM 810 C C . PRO A 1 105 ? -0.915 8.543 -10.206 1.00 92.31 105 PRO A C 1
ATOM 812 O O . PRO A 1 105 ? -1.856 8.507 -10.995 1.00 92.31 105 PRO A O 1
ATOM 815 N N . ASP A 1 106 ? -0.026 9.537 -10.189 1.00 91.38 106 ASP A N 1
ATOM 816 C CA . ASP A 1 106 ? -0.035 10.629 -11.176 1.00 91.38 106 ASP A CA 1
ATOM 817 C C . ASP A 1 106 ? 0.544 10.153 -12.518 1.00 91.38 106 ASP A C 1
ATOM 819 O O . ASP A 1 106 ? -0.113 10.184 -13.557 1.00 91.38 106 ASP A O 1
ATOM 823 N N . LYS A 1 107 ? 1.764 9.602 -12.483 1.00 90.44 107 LYS A N 1
ATOM 824 C CA . LYS A 1 107 ? 2.443 9.021 -13.648 1.00 90.44 107 LYS A CA 1
ATOM 825 C C . LYS A 1 107 ? 2.938 7.620 -13.334 1.00 90.44 107 LYS A C 1
ATOM 827 O O . LYS A 1 107 ? 3.454 7.363 -12.249 1.00 90.44 107 LYS A O 1
ATOM 832 N N . VAL A 1 108 ? 2.828 6.731 -14.316 1.00 89.50 108 VAL A N 1
ATOM 833 C CA . VAL A 1 108 ? 3.392 5.380 -14.260 1.00 89.50 108 VAL A CA 1
ATOM 834 C C . VAL A 1 108 ? 4.543 5.316 -15.252 1.00 89.50 108 VAL A C 1
ATOM 836 O O . VAL A 1 108 ? 4.334 5.381 -16.461 1.00 89.50 108 VAL A O 1
ATOM 839 N N . VAL A 1 109 ? 5.767 5.220 -14.736 1.00 90.06 109 VAL A N 1
ATOM 840 C CA . VAL A 1 109 ? 6.973 5.072 -15.555 1.00 90.06 109 VAL A CA 1
ATOM 841 C C . VAL A 1 109 ? 7.351 3.601 -15.572 1.00 90.06 109 VAL A C 1
ATOM 843 O O . VAL A 1 109 ? 7.627 3.015 -14.527 1.00 90.06 109 VAL A O 1
ATOM 846 N N . CYS A 1 110 ? 7.355 3.008 -16.761 1.00 86.31 110 CYS A N 1
ATOM 847 C CA . CYS A 1 110 ? 7.815 1.643 -16.969 1.00 86.31 110 CYS A CA 1
ATOM 848 C C . CYS A 1 110 ? 9.200 1.695 -17.602 1.00 86.31 110 CYS A C 1
ATOM 850 O O . CYS A 1 110 ? 9.404 2.407 -18.584 1.00 86.31 110 CYS A O 1
ATOM 852 N N . VAL A 1 111 ? 10.141 0.930 -17.059 1.00 86.31 111 VAL A N 1
ATOM 853 C CA . VAL A 1 111 ? 11.443 0.738 -17.696 1.00 86.31 111 VAL A CA 1
ATOM 854 C C . VAL A 1 111 ? 11.379 -0.594 -18.439 1.00 86.31 111 VAL A C 1
ATOM 856 O O . VAL A 1 111 ? 11.002 -1.603 -17.847 1.00 86.31 111 VAL A O 1
ATOM 859 N N . GLY A 1 112 ? 11.656 -0.589 -19.741 1.00 85.38 112 GLY A N 1
ATOM 860 C CA . GLY A 1 112 ? 11.797 -1.804 -20.550 1.00 85.38 112 GLY A CA 1
ATOM 861 C C . GLY A 1 112 ? 13.260 -2.232 -20.636 1.00 85.38 112 GLY A C 1
ATOM 862 O O . GLY A 1 112 ? 14.140 -1.464 -20.260 1.00 85.38 112 GLY A O 1
ATOM 863 N N . MET A 1 113 ? 13.527 -3.439 -21.147 1.00 87.38 113 MET A N 1
ATOM 864 C CA . MET A 1 113 ? 14.902 -3.934 -21.360 1.00 87.38 113 MET A CA 1
ATOM 865 C C . MET A 1 113 ? 15.744 -4.020 -20.067 1.00 87.38 113 MET A C 1
ATOM 867 O O . MET A 1 113 ? 16.969 -4.007 -20.111 1.00 87.38 113 MET A O 1
ATOM 871 N 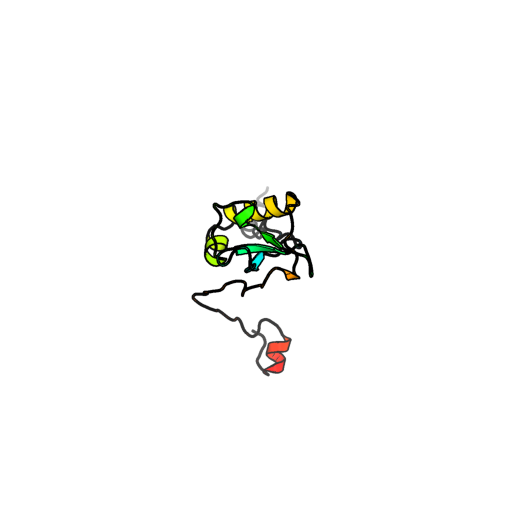N . ASN A 1 114 ? 15.095 -4.149 -18.902 1.00 87.50 114 ASN A N 1
ATOM 872 C CA . ASN A 1 114 ? 15.775 -4.255 -17.599 1.00 87.50 114 ASN A CA 1
ATOM 873 C C . ASN A 1 114 ? 16.447 -5.610 -17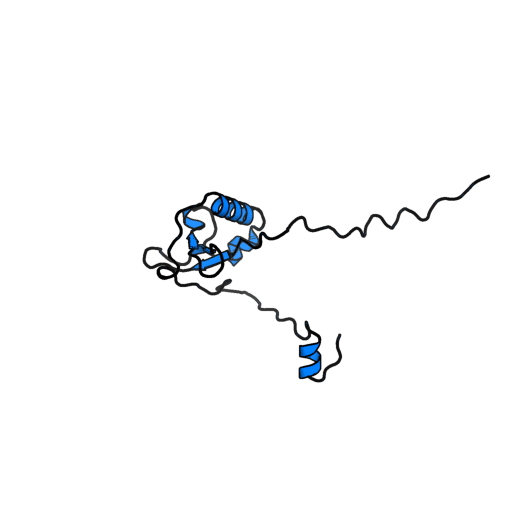.354 1.00 87.50 114 ASN A C 1
ATOM 875 O O . ASN A 1 114 ? 17.202 -5.765 -16.396 1.00 87.50 114 ASN A O 1
ATOM 879 N N . TYR A 1 115 ? 16.124 -6.606 -18.175 1.00 90.19 115 TYR A N 1
ATOM 880 C CA . TYR A 1 115 ? 16.645 -7.959 -18.070 1.00 90.19 115 TYR A CA 1
ATOM 881 C C . TYR A 1 115 ? 17.050 -8.430 -19.459 1.00 90.19 115 TYR A C 1
ATOM 883 O O . TYR A 1 115 ? 16.315 -8.229 -20.425 1.00 90.19 115 TYR A O 1
ATOM 891 N N . VAL A 1 116 ? 18.204 -9.091 -19.543 1.00 92.94 116 VAL A N 1
ATOM 892 C CA . VAL A 1 116 ? 18.786 -9.563 -20.809 1.00 92.94 116 VAL A CA 1
ATOM 893 C C . VAL A 1 116 ? 17.801 -10.422 -21.604 1.00 92.94 116 VAL A C 1
ATOM 895 O O . VAL A 1 116 ? 17.735 -10.309 -22.825 1.00 92.94 116 VAL A O 1
ATOM 898 N N . ASP A 1 117 ? 17.012 -11.253 -20.927 1.00 93.50 117 ASP A N 1
ATOM 899 C CA . ASP A 1 117 ? 16.064 -12.144 -21.594 1.00 93.50 117 ASP A CA 1
ATOM 900 C C . ASP A 1 117 ? 14.900 -11.389 -22.248 1.00 93.50 11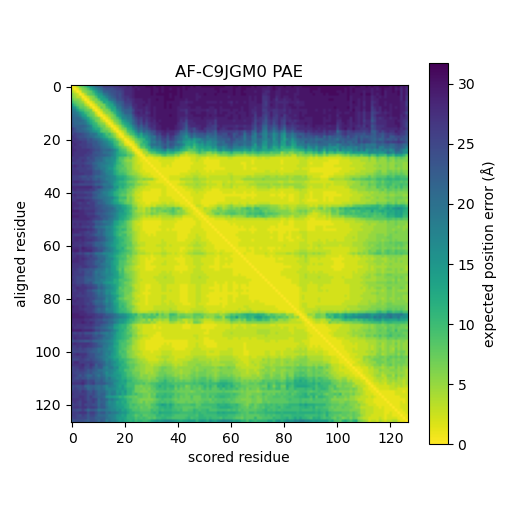7 ASP A C 1
ATOM 902 O O . ASP A 1 117 ? 14.465 -11.792 -23.322 1.00 93.50 117 ASP A O 1
ATOM 906 N N . HIS A 1 118 ? 14.486 -10.240 -21.697 1.00 91.00 118 HIS A N 1
ATOM 907 C CA . HIS A 1 118 ? 13.516 -9.351 -22.352 1.00 91.00 118 HIS A CA 1
ATOM 908 C C . HIS A 1 118 ? 14.080 -8.843 -23.684 1.00 91.00 118 HIS A C 1
ATOM 910 O O . HIS A 1 118 ? 13.395 -8.862 -24.705 1.00 91.00 118 HIS A O 1
ATOM 916 N N . CYS A 1 119 ? 15.349 -8.420 -23.698 1.00 93.62 119 CYS A N 1
ATOM 917 C CA . CYS A 1 119 ? 16.003 -7.957 -24.923 1.00 93.62 119 CYS A CA 1
ATOM 918 C C . CYS A 1 119 ? 16.092 -9.078 -25.970 1.00 93.62 119 CYS A C 1
ATOM 920 O O . CYS A 1 119 ? 15.794 -8.847 -27.142 1.00 93.62 119 CYS A O 1
ATOM 922 N N . LYS A 1 120 ? 16.439 -10.302 -25.539 1.00 94.00 120 LYS A N 1
ATOM 923 C CA . LYS A 1 120 ? 16.473 -11.488 -26.410 1.00 94.00 120 LYS A CA 1
ATOM 924 C C . LYS A 1 120 ? 15.099 -11.809 -26.996 1.00 94.00 120 LYS A C 1
ATOM 926 O O . LYS A 1 120 ? 15.011 -12.039 -28.195 1.00 94.00 120 LYS A O 1
ATOM 931 N N . GLU A 1 121 ? 14.045 -11.802 -26.178 1.00 93.69 121 GLU A N 1
ATOM 932 C CA . GLU A 1 121 ? 12.670 -12.079 -26.619 1.00 93.69 121 GLU A CA 1
ATOM 933 C C . GLU A 1 121 ? 12.219 -11.104 -27.713 1.00 93.69 121 GLU A C 1
ATOM 935 O O . GLU A 1 121 ? 11.590 -11.502 -28.692 1.00 93.69 121 GLU A O 1
ATOM 940 N N . GLN A 1 122 ? 12.598 -9.831 -27.590 1.00 93.25 122 GLN A N 1
ATOM 941 C CA . GLN A 1 122 ? 12.253 -8.796 -28.565 1.00 93.25 122 GLN A CA 1
ATOM 942 C C . GLN A 1 122 ? 13.244 -8.679 -29.736 1.00 93.25 122 GLN A C 1
ATOM 944 O O . GLN A 1 122 ? 13.029 -7.853 -30.621 1.00 93.25 122 GLN A O 1
ATOM 949 N N . ASN A 1 123 ? 14.309 -9.491 -29.771 1.00 94.75 123 ASN A N 1
ATOM 950 C CA . ASN A 1 123 ? 15.412 -9.394 -30.737 1.00 94.75 123 ASN A CA 1
ATOM 951 C C . ASN A 1 123 ? 16.046 -7.988 -30.814 1.00 94.75 123 ASN A C 1
ATOM 953 O O . ASN A 1 123 ? 16.424 -7.526 -31.892 1.00 94.75 123 ASN A O 1
ATOM 957 N N . VAL A 1 124 ? 16.174 -7.305 -29.673 1.00 93.88 124 VAL A N 1
ATOM 958 C CA . VAL A 1 124 ? 16.832 -5.991 -29.570 1.00 93.88 124 VAL A CA 1
ATOM 959 C C . VAL A 1 124 ? 18.194 -6.109 -28.870 1.00 93.88 124 VAL A C 1
ATOM 961 O O . VAL A 1 124 ? 18.365 -6.982 -28.014 1.00 93.88 124 VAL A O 1
ATOM 964 N N . PRO A 1 125 ? 19.185 -5.253 -29.199 1.00 93.19 125 PRO A N 1
ATOM 965 C CA . PRO A 1 125 ? 20.464 -5.228 -28.491 1.00 93.19 125 PRO A CA 1
ATOM 966 C C . PRO A 1 125 ? 20.286 -4.945 -26.994 1.00 93.19 125 PRO A C 1
ATOM 968 O O . PRO A 1 125 ? 19.418 -4.167 -26.600 1.00 93.19 125 PRO A O 1
ATOM 971 N N . VAL A 1 126 ? 21.128 -5.557 -26.159 1.00 90.94 126 VAL A N 1
ATOM 972 C CA . VAL A 1 126 ? 21.215 -5.201 -24.734 1.00 90.94 126 VAL A CA 1
ATOM 973 C C . VAL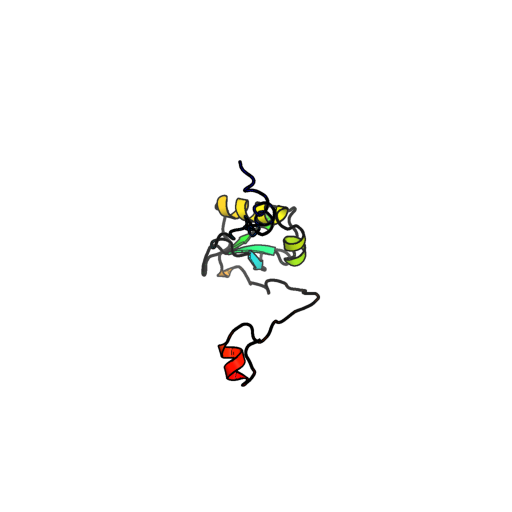 A 1 126 ? 21.833 -3.792 -24.625 1.00 90.94 126 VAL A C 1
ATOM 975 O O . VAL A 1 126 ? 22.877 -3.592 -25.251 1.00 90.94 126 VAL A O 1
ATOM 978 N N . PRO A 1 127 ? 21.198 -2.842 -23.900 1.00 88.00 127 PRO A N 1
ATOM 979 C CA . PRO A 1 127 ? 21.683 -1.464 -23.754 1.00 88.00 127 PRO A CA 1
ATOM 980 C C . PRO A 1 127 ? 23.073 -1.326 -23.123 1.00 88.00 127 PRO A C 1
ATOM 982 O O . PRO A 1 127 ? 23.444 -2.191 -22.295 1.00 88.00 127 PRO A O 1
#

Secondary structure (DSSP, 8-state):
------SSSSSSS-S----S----TT-EEEEEE-TTSSS-EEEEE-STT--EEEHHHH-TTS-SSHHHHHHTTHHHHHHHHHHHHTTPPPBPGGG-EEPPSSSS-S--PPPPS-SHHHHHHTT----

Nearest PDB structures (foldseek):
  6v9g-assembly2_B  TM=5.807E-01  e=3.387E+00  Homo sapiens
  6v97-assembly2_B  TM=4.907E-01  e=3.608E+00  Homo sapiens

InterPro domains:
  IPR036663 Fumarylacetoacetase-like, C-terminal domain superfamily [G3DSA:3.90.850.10] (49-127)
  IPR036663 Fumarylacetoacetase-like, C-terminal domain superfamily [SSF56529] (95-127)
  IPR051121 Fumarylacetoacetate hydrolase [PTHR42796] (19-127)